Protein AF-A0A853F2R1-F1 (afdb_monomer)

Solvent-accessible surface area (backbone atoms only — not comparable to full-atom values): 2536 Å² total; per-residue (Å²): 87,80,45,57,86,86,72,85,79,60,76,41,58,45,47,73,48,77,50,80,89,58,92,46,76,46,74,45,71,58,69,75,64,78,74,78,112

Structure (mmCIF, N/CA/C/O backbone):
data_AF-A0A853F2R1-F1
#
_entry.id   AF-A0A853F2R1-F1
#
loop_
_atom_site.group_PDB
_atom_site.id
_atom_site.type_symbol
_atom_site.label_atom_id
_atom_site.label_alt_id
_atom_site.label_comp_id
_atom_site.label_asym_id
_atom_site.label_entity_id
_atom_site.label_seq_id
_atom_site.pdbx_PDB_ins_code
_atom_site.Cartn_x
_atom_site.Cartn_y
_atom_site.Cartn_z
_atom_site.occupancy
_atom_site.B_iso_or_equiv
_atom_site.auth_seq_id
_atom_site.auth_comp_id
_atom_site.auth_asym_id
_atom_site.auth_atom_id
_atom_site.pdbx_PDB_model_num
ATOM 1 N N . MET A 1 1 ? -4.777 -2.363 -3.802 1.00 81.56 1 MET A N 1
ATOM 2 C CA . MET A 1 1 ? -5.745 -2.889 -2.818 1.00 81.56 1 MET A CA 1
ATOM 3 C C . MET A 1 1 ? -6.112 -1.749 -1.898 1.00 81.56 1 MET A C 1
ATOM 5 O O . MET A 1 1 ? -5.215 -0.972 -1.596 1.00 81.56 1 MET A O 1
ATOM 9 N N . LEU A 1 2 ? -7.387 -1.637 -1.530 1.00 84.19 2 LEU A N 1
ATOM 10 C CA . LEU A 1 2 ? -7.837 -0.713 -0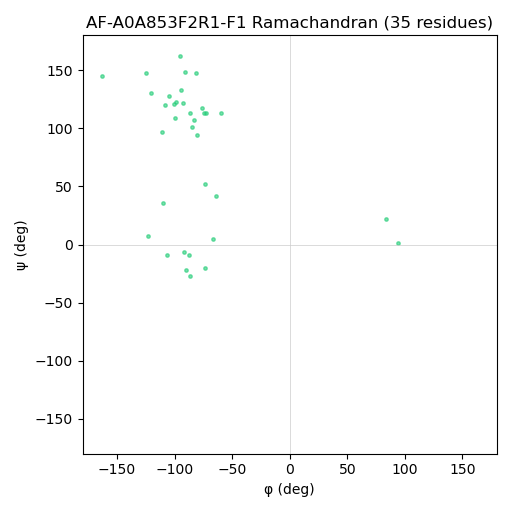.490 1.00 84.19 2 LEU A CA 1
ATOM 11 C C . LEU A 1 2 ? -8.134 -1.521 0.769 1.00 84.19 2 LEU A C 1
ATOM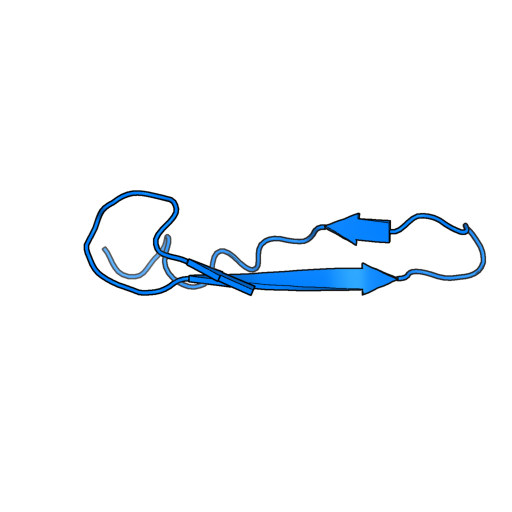 13 O O . LEU A 1 2 ? -8.829 -2.534 0.671 1.00 84.19 2 LEU A O 1
ATOM 17 N N . VAL A 1 3 ? -7.555 -1.129 1.895 1.00 85.75 3 VAL A N 1
ATOM 18 C CA . VAL A 1 3 ? -7.672 -1.818 3.186 1.00 85.75 3 VAL A CA 1
ATOM 19 C C . VAL A 1 3 ? -7.228 -0.859 4.290 1.00 85.75 3 VAL A C 1
ATOM 21 O O . VAL A 1 3 ? -6.322 -0.082 4.052 1.00 85.75 3 VAL A O 1
ATOM 24 N N . ASP A 1 4 ? -7.845 -0.921 5.460 1.00 86.81 4 ASP A N 1
ATOM 25 C CA . ASP A 1 4 ? -7.358 -0.263 6.682 1.00 86.81 4 ASP A CA 1
ATOM 26 C C . ASP A 1 4 ? -6.328 -1.206 7.342 1.00 86.81 4 ASP A C 1
ATOM 28 O O . ASP A 1 4 ? -6.732 -2.250 7.869 1.00 86.81 4 ASP A O 1
ATOM 32 N N . ILE A 1 5 ? -5.009 -0.972 7.191 1.00 83.81 5 ILE A N 1
ATOM 33 C CA . ILE A 1 5 ? -3.991 -1.923 7.707 1.00 83.81 5 ILE A CA 1
ATOM 34 C C . ILE A 1 5 ? -3.547 -1.623 9.136 1.00 83.81 5 ILE A C 1
ATOM 36 O O . ILE A 1 5 ? -3.026 -2.539 9.782 1.00 83.81 5 ILE A O 1
ATOM 40 N N . ASP A 1 6 ? -3.710 -0.388 9.614 1.00 81.56 6 ASP A N 1
ATOM 41 C CA . ASP A 1 6 ? -3.285 0.029 10.954 1.00 81.56 6 ASP A CA 1
ATOM 42 C C . ASP A 1 6 ? -4.442 0.237 11.949 1.00 81.56 6 ASP A C 1
ATOM 44 O O . ASP A 1 6 ? -4.201 0.269 13.160 1.00 81.56 6 ASP A O 1
ATOM 48 N N . GLY A 1 7 ? -5.690 0.204 11.476 1.00 85.44 7 GLY A N 1
ATOM 49 C CA . GLY A 1 7 ? -6.898 0.181 12.294 1.00 85.44 7 GLY A CA 1
ATOM 50 C C . GLY A 1 7 ? -7.356 1.561 12.753 1.00 85.44 7 GLY A C 1
ATOM 51 O O . GLY A 1 7 ? -8.043 1.651 13.778 1.00 85.44 7 GLY A O 1
ATOM 52 N N . ASP A 1 8 ? -6.956 2.627 12.060 1.00 85.56 8 ASP A N 1
ATOM 53 C CA . ASP A 1 8 ? -7.294 4.004 12.427 1.00 85.56 8 ASP A CA 1
ATOM 54 C C . ASP A 1 8 ? -8.641 4.489 11.847 1.00 85.56 8 ASP A C 1
ATOM 56 O O . ASP A 1 8 ? -9.189 5.514 12.279 1.00 85.56 8 ASP A O 1
ATOM 60 N N . GLY A 1 9 ? -9.225 3.693 10.947 1.00 85.62 9 GLY A N 1
ATOM 61 C CA . GLY A 1 9 ? -10.531 3.916 10.347 1.00 85.62 9 GLY A CA 1
ATOM 62 C C . GLY A 1 9 ? -10.516 4.656 9.008 1.00 85.62 9 GLY A C 1
ATOM 63 O O . GLY A 1 9 ? -11.606 4.870 8.459 1.00 85.62 9 GLY A O 1
ATOM 64 N N . ASP A 1 10 ? -9.356 5.031 8.460 1.00 86.75 10 ASP A N 1
ATOM 65 C CA . ASP A 1 10 ? -9.221 5.402 7.052 1.00 86.75 10 ASP A CA 1
ATOM 66 C C . ASP A 1 10 ? -8.746 4.223 6.173 1.00 86.75 10 ASP A C 1
ATOM 68 O O . ASP A 1 10 ? -8.395 3.147 6.648 1.00 86.75 10 ASP A O 1
ATOM 72 N N . LEU A 1 11 ? -8.936 4.340 4.852 1.00 85.44 11 LEU A N 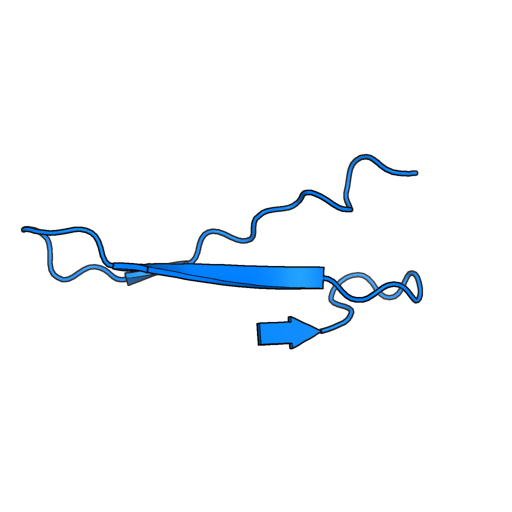1
ATOM 73 C CA . LEU A 1 11 ? -8.589 3.261 3.922 1.00 85.44 11 LEU A CA 1
ATOM 74 C C . LEU A 1 11 ? -7.249 3.555 3.253 1.00 85.44 11 LEU A C 1
ATOM 76 O O . LEU A 1 11 ? -7.138 4.502 2.469 1.00 85.44 11 LEU A O 1
ATOM 80 N N . ASP A 1 12 ? -6.288 2.652 3.429 1.00 83.56 12 ASP A N 1
ATOM 81 C CA . ASP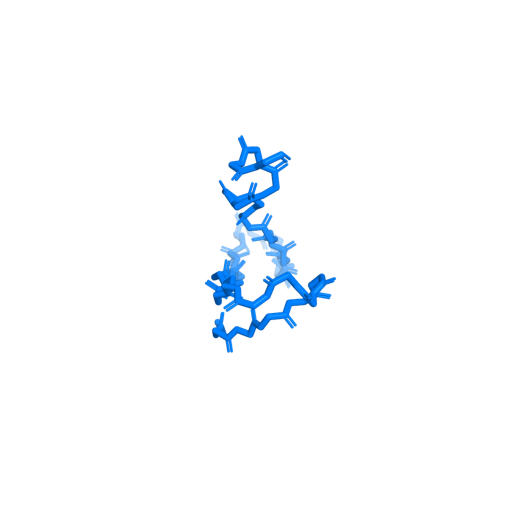 A 1 12 ? -4.979 2.726 2.795 1.00 83.56 12 ASP A CA 1
ATOM 82 C C . ASP A 1 12 ? -4.990 2.216 1.356 1.00 83.56 12 ASP A C 1
ATOM 84 O O . ASP A 1 12 ? -5.651 1.235 0.998 1.00 83.56 12 ASP A O 1
ATOM 88 N N . LEU A 1 13 ? -4.138 2.821 0.524 1.00 84.12 13 LEU A N 1
ATOM 89 C CA . LEU A 1 13 ? -3.865 2.351 -0.829 1.00 84.12 13 LEU A CA 1
ATOM 90 C C . LEU A 1 13 ? -2.554 1.555 -0.900 1.00 84.12 13 LEU A C 1
ATOM 92 O O . LEU A 1 13 ? -1.453 2.104 -0.932 1.00 84.12 13 LEU A O 1
ATOM 96 N N . VAL A 1 14 ? -2.671 0.240 -1.083 1.00 80.38 14 VAL A N 1
ATOM 97 C CA . VAL A 1 14 ? -1.529 -0.641 -1.364 1.00 80.38 14 VAL A CA 1
ATOM 98 C C . VAL A 1 14 ? -1.330 -0.802 -2.869 1.00 80.38 14 VAL A C 1
ATOM 100 O O . VAL A 1 14 ? -2.216 -1.313 -3.571 1.00 80.38 14 VAL A O 1
ATOM 103 N N . VAL A 1 15 ? -0.142 -0.442 -3.364 1.00 81.31 15 VAL A N 1
ATOM 104 C CA . VAL A 1 15 ? 0.245 -0.581 -4.777 1.00 81.31 15 VAL A CA 1
ATOM 105 C C . VAL A 1 15 ? 1.479 -1.477 -4.912 1.00 81.31 15 VAL A C 1
ATOM 107 O O . VAL A 1 15 ? 2.498 -1.293 -4.257 1.00 81.31 15 VAL A O 1
ATOM 110 N N . GLY A 1 16 ? 1.419 -2.465 -5.802 1.00 78.88 16 GLY A N 1
ATOM 111 C CA . GLY A 1 16 ? 2.599 -3.221 -6.223 1.00 78.88 16 GLY A CA 1
ATOM 112 C C . GLY A 1 16 ? 3.184 -2.615 -7.493 1.00 78.88 16 GLY A C 1
ATOM 113 O O . GLY A 1 16 ? 2.443 -2.366 -8.444 1.00 78.88 16 GLY A O 1
ATOM 114 N N . ARG A 1 17 ? 4.505 -2.411 -7.552 1.00 78.31 17 ARG A N 1
ATOM 115 C CA . ARG A 1 17 ? 5.191 -2.048 -8.800 1.00 78.31 17 ARG A CA 1
ATOM 116 C C . ARG A 1 17 ? 6.006 -3.241 -9.282 1.00 78.31 17 ARG A C 1
ATOM 118 O O . ARG A 1 17 ? 6.923 -3.702 -8.603 1.00 78.31 17 ARG A O 1
ATOM 125 N N . ARG A 1 18 ? 5.696 -3.725 -10.487 1.00 75.38 18 ARG A N 1
ATOM 126 C CA . ARG A 1 18 ? 6.559 -4.678 -11.190 1.00 75.38 18 ARG A CA 1
ATOM 127 C C . ARG A 1 18 ?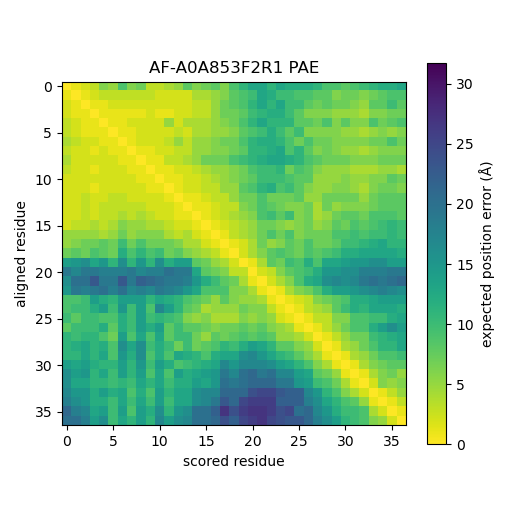 7.746 -3.909 -11.757 1.00 75.38 18 ARG A C 1
ATOM 129 O O . ARG A 1 18 ? 7.559 -3.007 -12.573 1.00 75.38 18 ARG A O 1
ATOM 136 N N . MET A 1 19 ? 8.946 -4.238 -11.301 1.00 74.12 19 MET A N 1
ATOM 137 C CA . MET A 1 19 ? 10.174 -3.730 -11.904 1.00 74.12 19 MET A CA 1
ATOM 138 C C . MET A 1 19 ? 10.631 -4.713 -12.988 1.00 74.12 19 MET A C 1
ATOM 140 O O . MET A 1 19 ? 10.343 -5.899 -12.901 1.00 74.12 19 MET A O 1
ATOM 144 N N . ALA A 1 20 ? 11.279 -4.217 -14.038 1.00 78.94 20 ALA A N 1
ATOM 145 C CA . ALA A 1 20 ? 11.963 -5.014 -15.057 1.00 78.94 20 ALA A CA 1
ATOM 146 C C . ALA A 1 20 ? 13.420 -4.516 -15.127 1.00 78.94 20 ALA A C 1
ATOM 148 O O . ALA A 1 20 ? 13.637 -3.330 -14.864 1.00 78.94 20 ALA A O 1
ATOM 149 N N . PRO A 1 21 ? 14.426 -5.361 -15.433 1.00 71.75 21 PRO A N 1
ATOM 150 C CA . PRO A 1 21 ? 14.339 -6.726 -15.970 1.00 71.75 21 PRO A CA 1
ATOM 151 C C . PRO A 1 21 ? 14.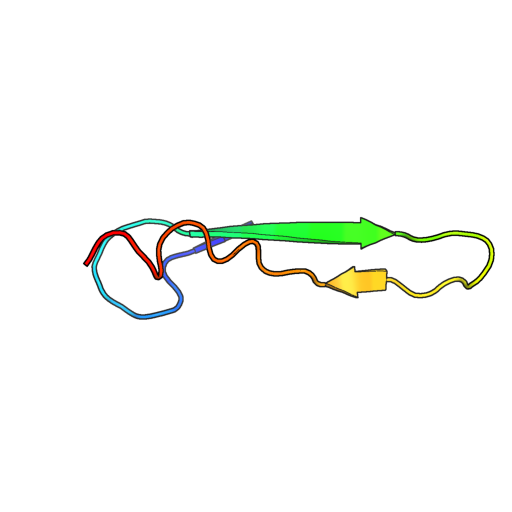322 -7.834 -14.905 1.00 71.75 21 PRO A C 1
ATOM 153 O O . PRO A 1 21 ? 14.142 -9.003 -15.233 1.00 71.75 21 PRO A O 1
ATOM 156 N N . LEU A 1 22 ? 14.510 -7.494 -13.631 1.00 66.62 22 LEU A N 1
ATOM 157 C CA . LEU A 1 22 ? 14.367 -8.449 -12.537 1.00 66.62 22 LEU A CA 1
ATOM 158 C C . LEU A 1 22 ? 12.871 -8.723 -12.391 1.00 66.62 22 LEU A C 1
ATOM 160 O O . LEU A 1 22 ? 12.157 -7.792 -12.044 1.00 66.62 22 LEU A O 1
ATOM 164 N N . ASN A 1 23 ? 12.393 -9.941 -12.671 1.00 67.94 23 ASN A N 1
ATOM 165 C CA . ASN A 1 23 ? 10.991 -10.382 -12.523 1.00 67.94 23 ASN A CA 1
ATOM 166 C C . ASN A 1 23 ? 10.498 -10.365 -11.053 1.00 67.94 23 ASN A C 1
ATOM 168 O O . ASN A 1 23 ? 9.821 -11.277 -10.587 1.00 67.94 23 ASN A O 1
ATOM 172 N N . THR A 1 24 ? 10.856 -9.331 -10.303 1.00 70.88 24 THR A N 1
ATOM 173 C CA . THR A 1 24 ? 10.547 -9.115 -8.904 1.00 70.88 24 THR A CA 1
ATOM 174 C C . THR A 1 24 ? 9.365 -8.163 -8.821 1.00 70.88 24 THR A C 1
ATOM 176 O O . THR A 1 24 ? 9.401 -7.027 -9.308 1.00 70.88 24 THR A O 1
ATOM 179 N N . ILE A 1 25 ? 8.303 -8.617 -8.164 1.00 70.00 25 ILE A N 1
ATOM 180 C CA . ILE A 1 25 ? 7.219 -7.739 -7.736 1.00 70.00 25 ILE A CA 1
ATOM 181 C C . ILE A 1 25 ? 7.669 -7.119 -6.417 1.00 70.00 25 ILE A C 1
ATOM 183 O O . ILE A 1 25 ? 7.721 -7.800 -5.395 1.00 70.00 25 ILE A O 1
ATOM 187 N N . LYS A 1 26 ? 8.015 -5.828 -6.435 1.00 75.38 26 LYS A N 1
ATOM 188 C CA . LYS A 1 26 ? 8.220 -5.080 -5.197 1.00 75.38 26 LYS A CA 1
ATOM 189 C C . LYS A 1 26 ? 6.864 -4.541 -4.765 1.00 75.38 26 LYS A C 1
ATOM 191 O O . LYS A 1 26 ? 6.268 -3.702 -5.446 1.00 75.38 26 LYS A O 1
ATOM 196 N N . ILE A 1 27 ? 6.367 -5.047 -3.644 1.00 68.56 27 ILE A N 1
ATOM 197 C CA . ILE A 1 27 ? 5.225 -4.433 -2.975 1.00 68.56 27 ILE A CA 1
ATOM 198 C C . ILE A 1 27 ? 5.767 -3.177 -2.299 1.00 68.56 27 ILE A C 1
ATOM 200 O O . ILE A 1 27 ? 6.625 -3.262 -1.423 1.00 68.56 27 ILE A O 1
ATOM 204 N N . GLN A 1 28 ? 5.331 -2.010 -2.766 1.00 67.12 28 GLN A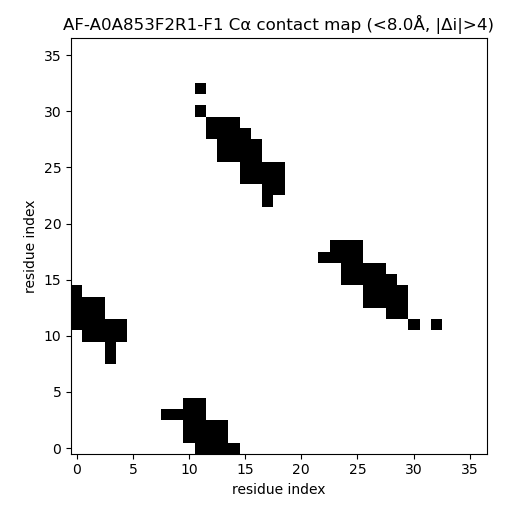 N 1
ATOM 205 C CA . GLN A 1 28 ? 5.623 -0.742 -2.117 1.00 67.12 28 GLN A CA 1
ATOM 206 C C . GLN A 1 28 ? 4.309 -0.238 -1.541 1.00 67.12 28 GLN A C 1
ATOM 208 O O . GLN A 1 28 ? 3.501 0.352 -2.252 1.00 67.12 28 GLN A O 1
ATOM 213 N N . ALA A 1 29 ? 4.089 -0.490 -0.251 1.00 65.62 29 ALA A N 1
ATOM 214 C CA . ALA A 1 29 ? 3.048 0.223 0.469 1.00 65.62 29 ALA A CA 1
ATOM 215 C C . ALA A 1 29 ? 3.402 1.713 0.400 1.00 65.62 29 ALA A C 1
ATOM 217 O O . ALA A 1 29 ? 4.460 2.136 0.875 1.00 65.62 29 ALA A O 1
ATOM 218 N N . LEU A 1 30 ? 2.577 2.485 -0.303 1.00 59.53 30 LEU A N 1
ATOM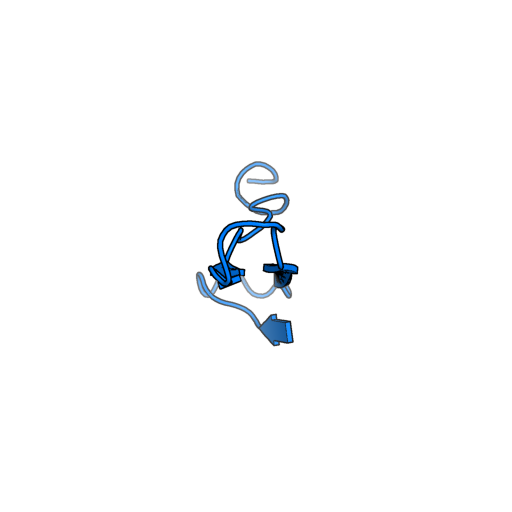 219 C CA . LEU A 1 30 ? 2.702 3.926 -0.311 1.00 59.53 30 LEU A CA 1
ATOM 220 C C . LEU A 1 30 ? 2.032 4.387 0.977 1.00 59.53 30 LEU A C 1
ATOM 222 O O . LEU A 1 30 ? 0.817 4.509 1.043 1.00 59.53 30 LEU A O 1
ATOM 226 N N . LEU A 1 31 ? 2.854 4.549 2.004 1.00 61.62 31 LEU A N 1
ATOM 227 C CA . LEU A 1 31 ? 2.472 4.921 3.359 1.00 61.62 31 LEU A CA 1
ATOM 228 C C . LEU A 1 31 ? 2.085 6.414 3.421 1.00 61.62 31 LEU A C 1
ATOM 230 O O . LEU A 1 31 ? 2.683 7.193 4.155 1.00 61.62 31 LEU A O 1
ATOM 234 N N . LEU A 1 32 ? 1.184 6.862 2.543 1.00 57.38 32 LEU A N 1
ATOM 235 C CA . LEU A 1 32 ? 0.824 8.280 2.447 1.00 57.38 32 LEU A CA 1
ATOM 236 C C . LEU A 1 32 ? -0.044 8.740 3.632 1.00 57.38 32 LEU A C 1
ATOM 238 O O . LEU A 1 32 ? -0.083 9.931 3.920 1.00 57.38 32 LEU A O 1
ATOM 242 N N . THR A 1 33 ? -0.690 7.798 4.314 1.00 57.91 33 THR A N 1
ATOM 243 C CA . THR A 1 33 ? -1.574 7.970 5.478 1.00 57.91 33 THR A CA 1
ATOM 244 C C . THR A 1 33 ? -0.817 7.981 6.808 1.00 57.91 33 THR A C 1
ATOM 246 O O . THR A 1 33 ? -1.179 8.750 7.693 1.00 57.91 33 THR A O 1
ATOM 249 N N . LEU A 1 34 ? 0.349 7.321 6.907 1.00 55.69 34 LEU A N 1
ATOM 250 C CA . LEU A 1 34 ? 1.172 7.288 8.136 1.00 55.69 34 LEU A CA 1
ATOM 251 C C . LEU A 1 34 ? 1.809 8.629 8.566 1.00 55.69 34 LEU A C 1
ATOM 253 O O . LEU A 1 34 ? 2.606 8.661 9.501 1.00 55.69 34 LEU A O 1
ATOM 257 N N . LEU A 1 35 ? 1.507 9.732 7.876 1.00 58.06 35 LEU A N 1
ATOM 258 C CA . LEU A 1 35 ? 1.932 11.090 8.244 1.00 58.06 35 LEU A CA 1
ATOM 259 C C . LEU A 1 35 ? 0.763 12.071 8.412 1.00 58.06 35 LEU A C 1
ATOM 261 O O . LEU A 1 35 ? 0.999 13.266 8.598 1.00 58.06 35 LEU A O 1
ATOM 265 N N . MET A 1 36 ? -0.487 11.603 8.358 1.00 59.50 36 MET A N 1
ATOM 266 C CA . MET A 1 36 ? -1.663 12.430 8.651 1.00 59.50 36 MET A CA 1
ATOM 267 C C . MET A 1 36 ? -2.349 12.024 9.963 1.00 59.50 36 MET A C 1
ATOM 269 O O . MET A 1 36 ? -3.565 12.159 10.080 1.00 59.50 36 MET A O 1
ATOM 273 N N . LYS A 1 37 ? -1.544 11.613 10.955 1.00 60.50 37 LYS A N 1
ATOM 274 C CA . LYS A 1 37 ? -1.658 11.901 12.399 1.00 60.50 37 LYS A CA 1
ATOM 275 C C . LYS A 1 37 ? -0.396 11.465 13.138 1.00 60.50 37 LYS A C 1
ATOM 277 O O . LYS A 1 37 ? 0.186 10.434 12.750 1.00 60.50 37 LYS A O 1
#

Sequence (37 aa):
MLVDIDGDGDLDLVVGRRMAPLNTIKIQALLLTLLMK

pLDDT: mean 74.1, std 10.16, range [55.69, 86.81]

InterPro domains:
  IPR013517 FG-GAP repeat [PF01839] (2-17)
  IPR028994 Integrin alpha, N-terminal [SSF69318] (3-18)

Organism: NCBI:txid2738886

Mean predicted aligned error: 8.44 Å

Secondary structure (DSSP, 8-state):
-EE-SSSSSSPEEEEEEE-SSS--EEEEE--SSTT--

Foldseek 3Di:
DWDDPPPPPHTFDWDWDQDPPPRDTDGDRPVVVVPVD

Radiu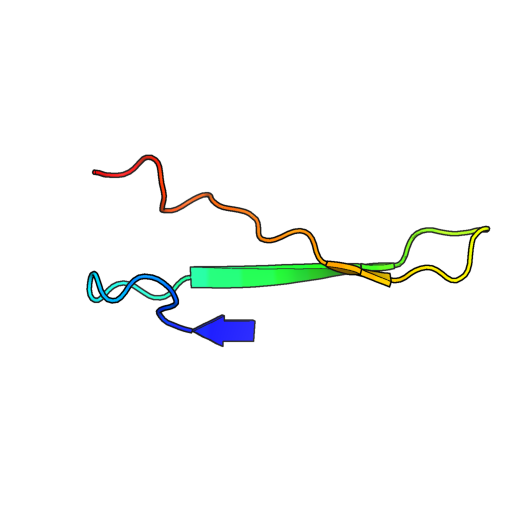s of gyration: 12.25 Å; Cα contacts (8 Å, |Δi|>4): 46; chains: 1; bounding box: 25×23×28 Å